Protein AF-A0A2T5J667-F1 (afdb_monomer_lite)

Radius of gyration: 15.27 Å; chains: 1; bounding box: 44×27×42 Å

Foldseek 3Di:
DWEWEDFAQDIAIAPAFWEWEDFQPDIGTFKGWPDAQDVVVVAATFMWGWWAAPPPRFTWTQDRNDIDDDAQKDWDDDRFKIFIPHPPDPHGQKIKGWDDPVCCVLHDPSSVVVCVVPVGPIYIYIAHWTGDVNWIWHGDNHFTDINNDGDQPPQDHDNHYGYTYRPPGDDDD

Secondary structure (DSSP, 8-state):
--EEEEETTEEEEESS-EEEEE-SS-EEEEEEEEE--BGGGTB--EEEEEEE-TTT--EEEEETTEEEE-SSEEEEEETTEEEEEETT-SS-SEEEEE--TTGGGGS-HHHHHHHHHH--SEEEEEEEEEEETTEEEEE-SS-EEETTBS--TT-EEETTEEEE--TT-----

Sequence (173 aa):
MKHAFIFGTNLYLTAGNTVTYADDNHKIDFLKIYSFYHPERNQELVIEAKISLPHNGGLLTIDRNKVDTTGDIRVMIAPNRIKIYHEGHTEPIFDVYQMDQHEWAGLSSHVLNEFHSQHPDVLIRVKGEFEVEGNSIISDNEKLYVNGDSRANGVSNERERVILTPDNVHVHA

pLDDT: mean 85.14, std 12.57, range [43.47, 97.62]

Structure (mmCIF, N/CA/C/O backbone):
data_AF-A0A2T5J667-F1
#
_entry.id   AF-A0A2T5J667-F1
#
loop_
_atom_site.group_PDB
_atom_site.id
_atom_site.type_symbol
_atom_site.label_atom_id
_atom_site.label_alt_id
_atom_site.label_comp_id
_atom_site.label_asym_id
_atom_site.label_entity_id
_atom_site.label_seq_id
_atom_site.pdbx_PDB_ins_code
_atom_site.Cartn_x
_atom_site.Cartn_y
_atom_site.Cartn_z
_atom_site.occupancy
_atom_site.B_iso_or_equiv
_atom_site.auth_seq_id
_atom_site.auth_comp_id
_atom_site.auth_asym_id
_atom_site.auth_atom_id
_atom_site.pdbx_PDB_model_num
ATOM 1 N N . MET A 1 1 ? -6.120 7.760 16.223 1.00 79.75 1 MET A N 1
ATOM 2 C CA . MET A 1 1 ? -6.465 6.539 15.479 1.00 79.75 1 MET A CA 1
ATOM 3 C C . MET A 1 1 ? -5.153 5.836 15.184 1.00 79.75 1 MET A C 1
ATOM 5 O O . MET A 1 1 ? -4.215 6.512 14.774 1.00 79.75 1 MET A O 1
ATOM 9 N N . LYS A 1 2 ? -5.031 4.559 15.539 1.00 86.88 2 LYS A N 1
ATOM 10 C CA . LYS A 1 2 ? -3.843 3.729 15.321 1.00 86.88 2 LYS A CA 1
ATOM 11 C C . LYS A 1 2 ? -4.078 2.923 14.048 1.00 86.88 2 LYS A C 1
ATOM 13 O O . LYS A 1 2 ? -5.007 2.121 14.002 1.00 86.88 2 LYS A O 1
ATOM 18 N N . HIS A 1 3 ? -3.244 3.124 13.039 1.00 90.12 3 HIS A N 1
ATOM 19 C CA . HIS A 1 3 ? -3.319 2.375 11.790 1.00 90.12 3 HIS A CA 1
ATOM 20 C C . HIS A 1 3 ? -2.224 1.315 11.761 1.00 90.12 3 HIS A C 1
ATOM 22 O O . HIS A 1 3 ? -1.153 1.495 12.343 1.00 90.12 3 HIS A O 1
ATOM 28 N N . ALA A 1 4 ? -2.498 0.221 11.065 1.00 91.56 4 ALA A N 1
ATOM 29 C CA . ALA A 1 4 ? -1.535 -0.823 10.782 1.00 91.56 4 ALA A CA 1
ATOM 30 C C . ALA A 1 4 ? -1.433 -1.026 9.269 1.00 91.56 4 ALA A C 1
ATOM 32 O O . ALA A 1 4 ? -2.450 -1.251 8.617 1.00 91.56 4 ALA A O 1
ATOM 33 N N . PHE A 1 5 ? -0.221 -0.973 8.722 1.00 93.56 5 PHE A N 1
ATOM 34 C CA . PHE A 1 5 ? 0.057 -1.378 7.346 1.00 93.56 5 PHE A CA 1
ATOM 35 C C . PHE A 1 5 ? 0.673 -2.774 7.330 1.00 93.56 5 PHE A C 1
ATOM 37 O O . PHE A 1 5 ? 1.575 -3.062 8.116 1.00 93.56 5 PHE A O 1
ATOM 44 N N . ILE A 1 6 ? 0.198 -3.632 6.432 1.00 92.31 6 ILE A N 1
ATOM 45 C CA . ILE A 1 6 ? 0.741 -4.966 6.197 1.00 92.31 6 ILE A CA 1
ATOM 46 C C . ILE A 1 6 ? 1.425 -5.008 4.838 1.00 92.31 6 ILE A C 1
ATOM 48 O O . ILE A 1 6 ? 0.788 -4.753 3.812 1.00 92.31 6 ILE A O 1
ATOM 52 N N . PHE A 1 7 ? 2.679 -5.453 4.864 1.00 90.88 7 PHE A N 1
ATOM 53 C CA . PHE A 1 7 ? 3.466 -5.848 3.701 1.00 90.88 7 PHE A CA 1
ATOM 54 C C . PHE A 1 7 ? 4.054 -7.238 3.967 1.00 90.88 7 PHE A C 1
ATOM 56 O O . PHE A 1 7 ? 4.722 -7.442 4.985 1.00 90.88 7 PHE A O 1
ATOM 63 N N . GLY A 1 8 ? 3.793 -8.216 3.094 1.00 87.62 8 GLY A N 1
ATOM 64 C CA . GLY A 1 8 ? 4.166 -9.610 3.362 1.00 87.62 8 GLY A CA 1
ATOM 65 C C . GLY A 1 8 ? 3.555 -10.110 4.677 1.00 87.62 8 GLY A C 1
ATOM 66 O O . GLY A 1 8 ? 2.346 -9.984 4.890 1.00 87.62 8 GLY A O 1
ATOM 67 N N . THR A 1 9 ? 4.395 -10.629 5.579 1.00 85.94 9 THR A N 1
ATOM 68 C CA . THR A 1 9 ? 4.024 -11.046 6.948 1.00 85.94 9 THR A CA 1
ATOM 69 C C . THR A 1 9 ? 4.366 -10.028 8.032 1.00 85.94 9 THR A C 1
ATOM 71 O O . THR A 1 9 ? 4.383 -10.386 9.209 1.00 85.94 9 THR A O 1
ATOM 74 N N . ASN A 1 10 ? 4.679 -8.788 7.670 1.00 84.75 10 ASN A N 1
ATOM 75 C CA . ASN A 1 10 ? 5.048 -7.766 8.640 1.00 84.75 10 ASN A CA 1
ATOM 76 C C . ASN A 1 10 ? 3.899 -6.781 8.842 1.00 84.75 10 ASN A C 1
ATOM 78 O O . ASN A 1 10 ? 3.216 -6.411 7.886 1.00 84.75 10 ASN A O 1
ATOM 82 N N . LEU A 1 11 ? 3.702 -6.358 10.092 1.00 87.25 11 LEU A N 1
ATOM 83 C CA . LEU A 1 11 ? 2.700 -5.377 10.495 1.00 87.25 11 LEU A CA 1
ATOM 84 C C . LEU A 1 11 ? 3.401 -4.140 11.058 1.00 87.25 11 LEU A C 1
ATOM 86 O O . LEU A 1 11 ? 4.225 -4.242 11.965 1.00 87.25 11 LEU A O 1
ATOM 90 N N . TYR A 1 12 ? 3.042 -2.969 10.540 1.00 88.50 12 TYR A N 1
ATOM 91 C CA . TYR A 1 12 ? 3.670 -1.696 10.878 1.00 88.50 12 TYR A CA 1
ATOM 92 C C . TYR A 1 12 ? 2.645 -0.718 11.435 1.00 88.50 12 TYR A C 1
ATOM 94 O O . TYR A 1 12 ? 1.706 -0.333 10.741 1.00 88.50 12 TYR A O 1
ATOM 102 N N . LEU A 1 13 ? 2.816 -0.332 12.699 1.00 88.06 13 LEU A N 1
ATOM 103 C CA . LEU A 1 13 ? 1.920 0.584 13.395 1.00 88.06 13 LEU A CA 1
ATOM 104 C C . LEU A 1 13 ? 2.341 2.035 13.219 1.00 88.06 13 LEU A C 1
ATOM 106 O O . LEU A 1 13 ? 3.469 2.406 13.530 1.00 88.06 13 LEU A O 1
ATOM 110 N N . THR A 1 14 ? 1.389 2.884 12.861 1.00 89.12 14 THR A N 1
ATOM 111 C CA . THR A 1 14 ? 1.622 4.322 12.742 1.00 89.12 14 THR A CA 1
ATOM 112 C C . THR A 1 14 ? 0.393 5.120 13.169 1.00 89.12 14 THR A C 1
ATOM 114 O O . THR A 1 14 ? -0.742 4.637 13.112 1.00 89.12 14 THR A O 1
ATOM 117 N N . ALA A 1 15 ? 0.613 6.351 13.637 1.00 87.38 15 ALA A N 1
ATOM 118 C CA . ALA A 1 15 ? -0.468 7.308 13.860 1.00 87.38 15 ALA A CA 1
ATOM 119 C C . ALA A 1 15 ? -0.841 8.072 12.579 1.00 87.38 15 ALA A C 1
ATOM 121 O O . ALA A 1 15 ? -1.913 8.675 12.519 1.00 87.38 15 ALA A O 1
ATOM 122 N N . GLY A 1 16 ? 0.027 8.056 11.563 1.00 91.06 16 GLY A N 1
ATOM 123 C CA . GLY A 1 16 ? -0.240 8.699 10.284 1.00 91.06 16 GLY A CA 1
ATOM 124 C C . GLY A 1 16 ? -0.763 7.734 9.230 1.00 91.06 16 GLY A C 1
ATOM 125 O O . GLY A 1 16 ? -1.130 6.595 9.510 1.00 91.06 16 GLY A O 1
ATOM 126 N N . ASN A 1 17 ? -0.866 8.233 8.009 1.00 93.88 17 ASN A N 1
ATOM 127 C CA . ASN A 1 17 ? -1.610 7.619 6.912 1.00 93.88 17 ASN A CA 1
ATOM 128 C C . ASN A 1 17 ? -0.783 7.524 5.624 1.00 93.88 17 ASN A C 1
ATOM 130 O O . ASN A 1 17 ? -1.356 7.381 4.546 1.00 93.88 17 ASN A O 1
ATOM 134 N N . THR A 1 18 ? 0.540 7.617 5.740 1.00 94.69 18 THR A N 1
ATOM 135 C CA . THR A 1 18 ? 1.462 7.674 4.607 1.00 94.69 18 THR A CA 1
ATOM 136 C C . THR A 1 18 ? 2.458 6.525 4.665 1.00 94.69 18 THR A C 1
ATOM 138 O O . THR A 1 18 ? 2.975 6.190 5.736 1.00 94.69 18 THR A O 1
ATOM 141 N N . VAL A 1 19 ? 2.740 5.957 3.495 1.00 94.69 19 VAL A N 1
ATOM 142 C CA . VAL A 1 19 ? 3.869 5.065 3.259 1.00 94.69 19 VAL A CA 1
ATOM 143 C C . VAL A 1 19 ? 4.879 5.785 2.375 1.00 94.69 19 VAL A C 1
ATOM 145 O O . VAL A 1 19 ? 4.552 6.335 1.319 1.00 94.69 19 VAL A O 1
ATOM 148 N N . THR A 1 20 ? 6.114 5.777 2.842 1.00 93.06 20 THR A N 1
ATOM 149 C CA . THR A 1 20 ? 7.258 6.449 2.248 1.00 93.06 20 THR A CA 1
ATOM 150 C C . THR A 1 20 ? 8.245 5.387 1.795 1.00 93.06 20 THR A C 1
ATOM 152 O O . THR A 1 20 ? 8.496 4.434 2.521 1.00 93.06 20 THR A O 1
ATOM 155 N N . TYR A 1 21 ? 8.828 5.540 0.617 1.00 90.69 21 TYR A N 1
ATOM 156 C CA . TYR A 1 21 ? 10.053 4.844 0.248 1.00 90.69 21 TYR A CA 1
ATOM 157 C C . TYR A 1 21 ? 11.238 5.736 0.618 1.00 90.69 21 TYR A C 1
ATOM 159 O O . TYR A 1 21 ? 11.177 6.949 0.396 1.00 90.69 21 TYR A O 1
ATOM 167 N N . ALA A 1 22 ? 12.297 5.165 1.185 1.00 88.38 22 ALA A N 1
ATOM 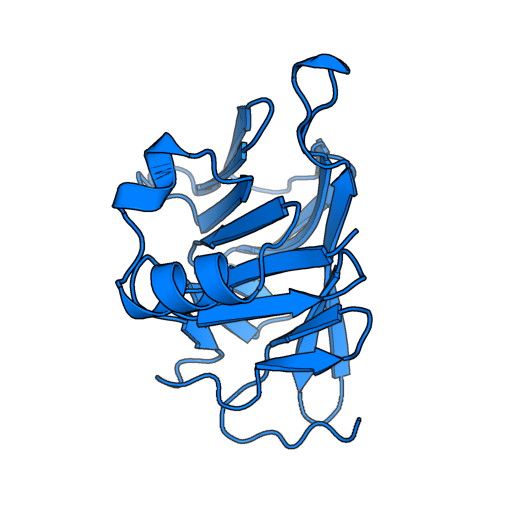168 C CA . ALA A 1 22 ? 13.513 5.905 1.483 1.00 88.38 22 ALA A CA 1
ATOM 169 C C . ALA A 1 22 ? 14.780 5.131 1.101 1.00 88.38 22 ALA A C 1
ATOM 171 O O . ALA A 1 22 ? 14.886 3.927 1.337 1.00 88.38 22 ALA A O 1
ATOM 172 N N . ASP A 1 23 ? 15.752 5.861 0.561 1.00 82.00 23 ASP A N 1
ATOM 173 C CA . ASP A 1 23 ? 17.142 5.437 0.392 1.00 82.00 23 ASP A CA 1
ATOM 174 C C . ASP A 1 23 ? 18.094 6.431 1.095 1.00 82.00 23 ASP A C 1
ATOM 176 O O . ASP A 1 23 ? 17.641 7.318 1.824 1.00 82.00 23 ASP A O 1
ATOM 180 N N . ASP A 1 24 ? 19.412 6.285 0.914 1.00 74.69 24 ASP A N 1
ATOM 181 C CA . ASP A 1 24 ? 20.414 7.131 1.585 1.00 74.69 24 ASP A CA 1
ATOM 182 C C . ASP A 1 24 ? 20.284 8.629 1.239 1.00 74.69 24 ASP A C 1
ATOM 184 O O . ASP A 1 24 ? 20.777 9.478 1.981 1.00 74.69 24 ASP A O 1
ATOM 188 N N . ASN A 1 25 ? 19.630 8.973 0.124 1.00 75.81 25 ASN A N 1
ATOM 189 C CA . ASN A 1 25 ? 19.603 10.332 -0.417 1.00 75.81 25 ASN A CA 1
ATOM 190 C C . ASN A 1 25 ? 18.188 10.892 -0.626 1.00 75.81 25 ASN A C 1
ATOM 192 O O . ASN A 1 25 ? 18.042 12.102 -0.807 1.00 75.81 25 ASN A O 1
ATOM 196 N N . HIS A 1 26 ? 17.146 10.056 -0.595 1.00 82.44 26 HIS A N 1
ATOM 197 C CA . HIS A 1 26 ? 15.782 10.460 -0.927 1.00 82.44 26 HIS A CA 1
ATOM 198 C C . HIS A 1 26 ? 14.735 9.814 -0.016 1.00 82.44 26 HIS A C 1
ATOM 200 O O . HIS A 1 26 ? 14.822 8.644 0.340 1.00 82.44 26 HIS A O 1
ATOM 206 N N . LYS A 1 27 ? 13.694 10.589 0.316 1.00 88.38 27 LYS A N 1
ATOM 207 C CA . LYS A 1 27 ? 12.446 10.114 0.933 1.00 88.38 27 LYS A CA 1
ATOM 208 C C . LYS A 1 27 ? 11.284 10.521 0.034 1.00 88.38 27 LYS A C 1
ATOM 210 O O . LYS A 1 27 ? 11.173 11.693 -0.326 1.00 88.38 27 LYS A O 1
ATOM 215 N N . ILE A 1 28 ? 10.433 9.568 -0.329 1.00 91.19 28 ILE A N 1
ATOM 216 C CA . ILE A 1 28 ? 9.358 9.766 -1.304 1.00 91.19 28 ILE A CA 1
ATOM 217 C C . ILE A 1 28 ? 8.080 9.139 -0.766 1.00 91.19 28 ILE A C 1
ATOM 219 O O . ILE A 1 28 ? 7.980 7.923 -0.616 1.00 91.19 28 ILE A O 1
ATOM 223 N N . ASP A 1 29 ? 7.096 9.980 -0.468 1.00 94.69 29 ASP A N 1
ATOM 224 C CA . ASP A 1 29 ? 5.763 9.536 -0.072 1.00 94.69 29 ASP A CA 1
ATOM 225 C C . ASP A 1 29 ? 5.053 8.999 -1.321 1.00 94.69 29 ASP A C 1
ATOM 227 O O . ASP A 1 29 ? 4.706 9.764 -2.220 1.00 94.69 29 ASP A O 1
ATOM 231 N N . PHE A 1 30 ? 4.887 7.677 -1.405 1.00 95.25 30 PHE A N 1
ATOM 232 C CA . PHE A 1 30 ? 4.339 7.021 -2.599 1.00 95.25 30 PHE A CA 1
ATOM 233 C C . PHE A 1 30 ? 2.905 6.534 -2.411 1.00 95.25 30 PHE A C 1
ATOM 235 O O . PHE A 1 30 ? 2.240 6.244 -3.400 1.00 95.25 30 PHE A O 1
ATOM 242 N N . LEU A 1 31 ? 2.425 6.420 -1.170 1.00 97.25 31 LEU A N 1
ATOM 243 C CA . LEU A 1 31 ? 1.050 6.041 -0.851 1.00 97.25 31 LEU A CA 1
ATOM 244 C C . LEU A 1 31 ? 0.550 6.864 0.331 1.00 97.25 31 LEU A C 1
ATOM 246 O O . LEU A 1 31 ? 1.193 6.922 1.376 1.00 97.25 31 LEU A O 1
ATOM 250 N N . LYS A 1 32 ? -0.641 7.439 0.197 1.00 97.25 32 LYS A N 1
ATOM 251 C CA . LYS A 1 32 ? -1.327 8.187 1.246 1.00 97.25 32 LYS A CA 1
ATOM 252 C C . LYS A 1 32 ? -2.796 7.797 1.310 1.00 97.25 32 LYS A C 1
ATOM 254 O O . LYS A 1 32 ? -3.485 7.781 0.296 1.00 97.25 32 LYS A O 1
ATOM 259 N N . ILE A 1 33 ? -3.297 7.524 2.509 1.00 97.31 33 ILE A N 1
ATOM 260 C CA . ILE A 1 33 ? -4.703 7.180 2.745 1.00 97.31 33 ILE A CA 1
ATOM 261 C C . ILE A 1 33 ? -5.470 8.433 3.174 1.00 97.31 33 ILE A C 1
ATOM 2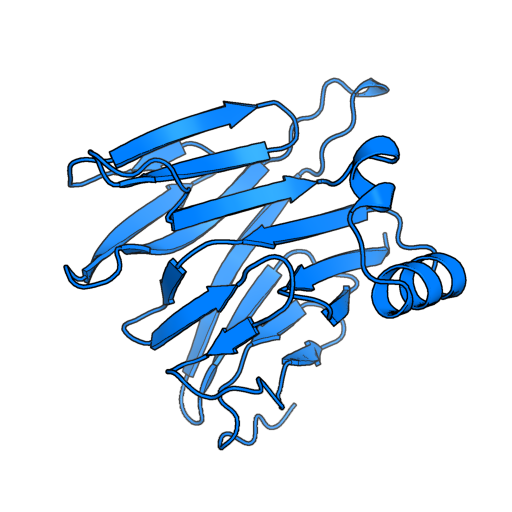63 O O . ILE A 1 33 ? -5.315 8.911 4.292 1.00 97.31 33 ILE A O 1
ATOM 267 N N . TYR A 1 34 ? -6.313 8.986 2.309 1.00 96.19 34 TYR A N 1
ATOM 268 C CA . TYR A 1 34 ? -7.136 10.162 2.620 1.00 96.19 34 TYR A CA 1
ATOM 269 C C . TYR A 1 34 ? -8.346 9.839 3.494 1.00 96.19 34 TYR A C 1
ATOM 271 O O . TYR A 1 34 ? -8.724 10.644 4.347 1.00 96.19 34 TYR A O 1
ATOM 279 N N . SER A 1 35 ? -8.955 8.677 3.286 1.00 96.19 35 SER A N 1
ATOM 280 C CA . SER A 1 35 ? -10.031 8.177 4.134 1.00 96.19 35 SER A CA 1
ATOM 281 C C . SER A 1 35 ? -9.974 6.672 4.251 1.00 96.19 35 SER A C 1
ATOM 283 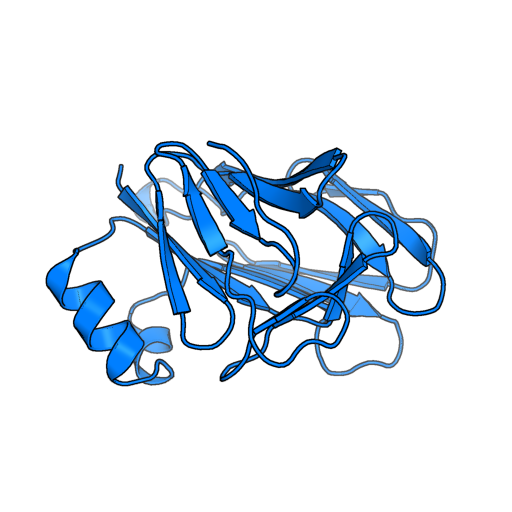O O . SER A 1 35 ? -9.588 5.984 3.314 1.00 96.19 35 SER A O 1
ATOM 285 N N . PHE A 1 36 ? -10.397 6.183 5.408 1.00 95.94 36 PHE A N 1
ATOM 286 C CA . PHE A 1 36 ? -10.562 4.767 5.686 1.00 95.94 36 PHE A CA 1
ATOM 287 C C . PHE A 1 36 ? -12.007 4.353 5.412 1.00 95.94 36 PHE A C 1
ATOM 289 O O . PHE A 1 36 ? -12.931 5.154 5.577 1.00 95.94 36 PHE A O 1
ATOM 296 N N . TYR A 1 37 ? -12.195 3.103 5.001 1.00 96.31 37 TYR A N 1
ATOM 297 C CA . TYR A 1 37 ? -13.517 2.554 4.741 1.00 96.31 37 TYR A CA 1
ATOM 298 C C . TYR A 1 37 ? -14.317 2.443 6.044 1.00 96.31 37 TYR A C 1
ATOM 300 O O . TYR A 1 37 ? -13.849 1.866 7.029 1.00 96.31 37 TYR A O 1
ATOM 308 N N . HIS A 1 38 ? -15.534 2.982 6.044 1.00 94.25 38 HIS A N 1
ATOM 309 C CA . HIS A 1 38 ? -16.464 2.913 7.165 1.00 94.25 38 HIS A CA 1
ATOM 310 C C . HIS A 1 38 ? -17.903 2.784 6.635 1.00 94.25 38 HIS A C 1
ATOM 312 O O . HIS A 1 38 ? -18.523 3.796 6.283 1.00 94.25 38 HIS A O 1
ATOM 318 N N . PRO A 1 39 ? -18.482 1.567 6.605 1.00 91.44 39 PRO A N 1
ATOM 319 C CA . PRO A 1 39 ? -19.791 1.331 5.992 1.00 91.44 39 PRO A CA 1
ATOM 320 C C . PRO A 1 39 ? -20.906 2.139 6.660 1.00 91.44 39 PRO A C 1
ATOM 322 O O . PRO A 1 39 ? -21.722 2.747 5.977 1.00 91.44 39 PRO A O 1
ATOM 325 N N . GLU A 1 40 ? -20.892 2.238 7.992 1.00 93.88 40 GLU A N 1
ATOM 326 C CA . GLU A 1 40 ? -21.917 2.977 8.749 1.00 93.88 40 GLU A CA 1
ATOM 327 C C . GLU A 1 40 ? -21.927 4.487 8.461 1.00 93.88 40 GLU A C 1
ATOM 329 O O . GLU A 1 40 ? -22.924 5.160 8.707 1.00 93.88 40 GLU A O 1
ATOM 334 N N . ARG A 1 41 ? -20.819 5.029 7.940 1.00 93.00 41 ARG A N 1
ATOM 335 C CA . ARG A 1 41 ? -20.680 6.445 7.570 1.00 93.00 41 ARG A CA 1
ATOM 336 C C . ARG A 1 41 ? -20.777 6.663 6.061 1.00 93.00 41 ARG A C 1
ATOM 338 O O . ARG A 1 41 ? -20.562 7.784 5.611 1.00 93.00 41 ARG A O 1
ATOM 345 N N . ASN A 1 42 ? -21.068 5.607 5.293 1.00 93.94 42 ASN A N 1
ATOM 346 C CA . ASN A 1 42 ? -20.995 5.598 3.833 1.00 93.94 42 ASN A CA 1
ATOM 347 C C . ASN A 1 42 ? -19.665 6.185 3.317 1.00 93.94 42 ASN A C 1
ATOM 349 O O . ASN A 1 42 ? -19.637 7.017 2.411 1.00 93.94 42 ASN A O 1
ATOM 353 N N . GLN A 1 43 ? -18.565 5.807 3.973 1.00 95.81 43 GLN A N 1
ATOM 354 C CA . GLN A 1 43 ? -17.230 6.326 3.703 1.00 95.81 43 GLN A CA 1
ATOM 355 C C . GLN A 1 43 ? -16.392 5.243 3.030 1.00 95.81 43 GLN A C 1
ATOM 357 O O . GLN A 1 43 ? -16.276 4.136 3.553 1.00 95.81 43 GLN A O 1
ATOM 362 N N . GLU A 1 44 ? -15.800 5.570 1.888 1.00 96.88 44 GLU A N 1
ATOM 363 C CA . GLU A 1 44 ? -14.934 4.669 1.127 1.00 96.88 44 GLU A CA 1
ATOM 364 C C . GLU A 1 44 ? -13.457 4.853 1.505 1.00 96.88 44 GLU A C 1
ATOM 366 O O . GLU A 1 44 ? -13.040 5.910 1.997 1.00 96.88 44 GLU A O 1
ATOM 371 N N . LEU A 1 45 ? -12.657 3.818 1.249 1.00 97.50 45 LEU A N 1
ATOM 372 C CA . LEU A 1 45 ? -11.204 3.911 1.232 1.00 97.50 45 LEU A CA 1
ATOM 373 C C . LEU A 1 45 ? -10.798 4.832 0.080 1.00 97.50 45 LEU A C 1
ATOM 375 O O . LEU A 1 45 ? -11.069 4.522 -1.078 1.00 97.50 45 LEU A O 1
ATOM 379 N N . VAL A 1 46 ? -10.142 5.948 0.389 1.00 97.56 46 VAL A N 1
ATOM 380 C CA . VAL A 1 46 ? -9.618 6.875 -0.620 1.00 97.56 46 VAL A CA 1
ATOM 381 C C . VAL A 1 46 ? -8.115 6.954 -0.478 1.00 97.56 46 VAL A C 1
ATOM 383 O O . VAL A 1 46 ? -7.614 7.264 0.604 1.00 97.56 46 VAL A O 1
ATOM 386 N N . ILE A 1 47 ? -7.408 6.708 -1.576 1.00 97.62 47 ILE A N 1
ATOM 387 C CA . ILE A 1 47 ? -5.950 6.732 -1.623 1.00 97.62 47 ILE A CA 1
ATOM 388 C C . ILE A 1 47 ? -5.441 7.736 -2.650 1.00 97.62 47 ILE A C 1
ATOM 390 O O . ILE A 1 47 ? -6.108 8.052 -3.638 1.00 97.62 47 ILE A O 1
ATOM 394 N N . GLU A 1 48 ? -4.227 8.199 -2.408 1.00 96.81 48 GLU A N 1
ATOM 395 C CA . GLU A 1 48 ? -3.340 8.772 -3.406 1.00 96.81 48 GLU A CA 1
ATOM 396 C C . GLU A 1 48 ? -2.095 7.900 -3.483 1.00 96.81 48 GLU A C 1
ATOM 398 O O . GLU A 1 48 ? -1.604 7.432 -2.452 1.00 96.81 48 GLU A O 1
ATOM 403 N N . ALA A 1 49 ? -1.611 7.649 -4.693 1.00 95.62 49 ALA A N 1
ATOM 404 C CA . ALA A 1 49 ? -0.390 6.892 -4.895 1.00 95.62 49 ALA A CA 1
ATOM 405 C C . ALA A 1 49 ? 0.385 7.393 -6.109 1.00 95.62 49 ALA A C 1
ATOM 407 O O . ALA A 1 49 ? -0.207 7.777 -7.117 1.00 95.62 49 ALA A O 1
ATOM 408 N N . LYS A 1 50 ? 1.711 7.343 -6.018 1.00 94.12 50 LYS A N 1
ATOM 409 C CA . LYS A 1 50 ? 2.623 7.638 -7.120 1.00 94.12 50 LYS A CA 1
ATOM 410 C C . LYS A 1 50 ? 3.606 6.483 -7.248 1.00 94.12 50 LYS A C 1
ATOM 412 O O . LYS A 1 50 ? 4.551 6.380 -6.471 1.00 94.12 50 LYS A O 1
ATOM 417 N N . ILE A 1 51 ? 3.353 5.616 -8.218 1.00 92.81 51 ILE A N 1
ATOM 418 C CA . ILE A 1 51 ? 4.154 4.420 -8.495 1.00 92.81 51 ILE A CA 1
ATOM 419 C C . ILE A 1 51 ? 4.438 4.340 -9.995 1.00 92.81 51 ILE A C 1
ATOM 421 O O . ILE A 1 51 ? 3.805 5.036 -10.783 1.00 92.81 51 ILE A O 1
ATOM 425 N N . SER A 1 52 ? 5.361 3.485 -10.401 1.00 90.25 52 SER A N 1
ATOM 426 C CA . SER A 1 52 ? 5.590 3.145 -11.802 1.00 90.25 52 SER A CA 1
ATOM 427 C C . SER A 1 52 ? 5.281 1.674 -12.045 1.00 90.25 52 SER A C 1
ATOM 429 O O . SER A 1 52 ? 5.429 0.828 -11.158 1.00 90.25 52 SER A O 1
ATOM 431 N N . LEU A 1 53 ? 4.825 1.377 -13.259 1.00 84.81 53 LEU A N 1
ATOM 432 C CA . LEU A 1 53 ? 4.632 0.011 -13.725 1.00 84.81 53 LEU A CA 1
ATOM 433 C C . LEU A 1 53 ? 5.984 -0.724 -13.783 1.00 84.81 53 LEU A C 1
ATOM 435 O O . LEU A 1 53 ? 6.967 -0.137 -14.249 1.00 84.81 53 LEU A O 1
ATOM 439 N N . PRO A 1 54 ? 6.036 -2.004 -13.376 1.00 78.69 54 PRO A N 1
ATOM 440 C CA . PRO A 1 54 ? 7.264 -2.780 -13.454 1.00 78.69 54 PRO A CA 1
ATOM 441 C C . PRO A 1 54 ? 7.732 -2.908 -14.912 1.00 78.69 54 PRO A C 1
ATOM 443 O O . PRO A 1 54 ? 6.928 -3.084 -15.831 1.00 78.69 54 PRO A O 1
ATOM 446 N N . HIS A 1 55 ? 9.047 -2.824 -15.126 1.00 72.88 55 HIS A N 1
ATOM 447 C CA . HIS A 1 55 ? 9.748 -3.076 -16.399 1.00 72.88 55 HIS A CA 1
ATOM 448 C C . HIS A 1 55 ? 9.570 -2.062 -17.540 1.00 72.88 55 HIS A C 1
ATOM 450 O O . HIS A 1 55 ? 10.438 -2.005 -18.412 1.00 72.88 55 HIS A O 1
ATOM 456 N N . ASN A 1 56 ? 8.489 -1.279 -17.581 1.00 73.12 56 ASN A N 1
ATOM 457 C CA . ASN A 1 56 ? 8.284 -0.264 -18.626 1.00 73.12 56 ASN A CA 1
ATOM 458 C C . ASN A 1 56 ? 8.379 1.182 -18.104 1.00 73.12 56 ASN A C 1
ATOM 460 O O . ASN A 1 56 ? 8.423 2.113 -18.909 1.00 73.12 56 ASN A O 1
ATOM 464 N N . GLY A 1 57 ? 8.430 1.371 -16.778 1.00 72.19 57 GLY A N 1
ATOM 465 C CA . GLY A 1 57 ? 8.627 2.669 -16.131 1.00 72.19 57 GLY A CA 1
ATOM 466 C C . GLY A 1 57 ? 7.467 3.656 -16.298 1.00 72.19 57 GLY A C 1
ATOM 467 O O . GLY A 1 57 ? 7.620 4.826 -15.944 1.00 72.19 57 GLY A O 1
ATOM 468 N N . GLY A 1 58 ? 6.320 3.221 -16.832 1.00 83.69 58 GLY A N 1
ATOM 469 C CA . GLY A 1 58 ? 5.142 4.064 -17.011 1.00 83.69 58 GLY A CA 1
ATOM 470 C C . GLY A 1 58 ? 4.659 4.600 -15.668 1.00 83.69 58 GLY A C 1
ATOM 471 O O . GLY A 1 58 ? 4.299 3.818 -14.787 1.00 83.69 58 GLY A O 1
ATOM 472 N N . LEU A 1 59 ? 4.672 5.926 -15.504 1.00 85.69 59 LEU A N 1
ATOM 473 C CA . LEU A 1 59 ? 4.229 6.565 -14.270 1.00 85.69 59 LEU A CA 1
ATOM 474 C C . LEU A 1 59 ? 2.717 6.396 -14.115 1.00 85.69 59 LEU A C 1
ATOM 476 O O . LEU A 1 59 ? 1.935 6.744 -15.001 1.00 85.69 59 LEU A O 1
ATOM 480 N N . LEU A 1 60 ? 2.322 5.919 -12.946 1.00 88.88 60 LEU A N 1
ATOM 481 C CA . LEU A 1 60 ? 0.951 5.704 -12.540 1.00 88.88 60 LEU A CA 1
ATOM 482 C C . LEU A 1 60 ? 0.651 6.586 -11.330 1.00 88.88 60 LEU A C 1
ATOM 484 O O . LEU A 1 60 ? 1.156 6.364 -10.226 1.00 88.88 60 LEU A O 1
ATOM 488 N N . THR A 1 61 ? -0.196 7.590 -11.551 1.00 91.38 61 THR A N 1
ATOM 489 C CA . THR A 1 61 ? -0.659 8.476 -10.483 1.00 91.38 61 THR A CA 1
ATOM 490 C C . THR A 1 61 ? -2.110 8.160 -10.155 1.00 91.38 61 THR A C 1
ATOM 492 O O . THR A 1 61 ? -2.977 8.143 -11.028 1.00 91.38 61 THR A O 1
ATOM 495 N N . ILE A 1 62 ? -2.377 7.921 -8.877 1.00 92.88 62 ILE A N 1
ATOM 496 C CA . ILE A 1 62 ? -3.718 7.845 -8.315 1.00 92.88 62 ILE A CA 1
ATOM 497 C C . ILE A 1 62 ? -3.917 9.111 -7.484 1.00 92.88 62 ILE A C 1
ATOM 499 O O . ILE A 1 62 ? -3.215 9.295 -6.497 1.00 92.88 62 ILE A O 1
ATOM 503 N N . ASP A 1 63 ? -4.883 9.951 -7.842 1.00 94.94 63 ASP A N 1
ATOM 504 C CA . ASP A 1 63 ? -5.347 11.081 -7.031 1.00 94.94 63 ASP A CA 1
ATOM 505 C C . ASP A 1 63 ? -6.778 10.806 -6.568 1.00 94.94 63 ASP A C 1
ATOM 507 O O . ASP A 1 63 ? -7.724 10.801 -7.358 1.00 94.94 63 ASP A O 1
ATOM 511 N N . ARG A 1 64 ? -6.952 10.547 -5.269 1.00 94.75 64 ARG A N 1
ATOM 512 C CA . ARG A 1 64 ? -8.259 10.275 -4.645 1.00 94.75 64 ARG A CA 1
ATOM 513 C C . ARG A 1 64 ? -9.060 9.204 -5.393 1.00 94.75 64 ARG A C 1
ATOM 515 O O . ARG A 1 64 ? -10.201 9.434 -5.794 1.00 94.75 64 ARG A O 1
ATOM 522 N N . ASN A 1 65 ? -8.445 8.039 -5.587 1.00 93.81 65 ASN A N 1
ATOM 523 C CA . ASN A 1 65 ? -8.954 6.907 -6.378 1.00 93.81 65 ASN A CA 1
ATOM 524 C C . ASN A 1 65 ? -9.176 7.186 -7.876 1.00 93.81 65 ASN A C 1
ATOM 526 O O . ASN A 1 65 ? -9.577 6.277 -8.603 1.00 93.81 65 ASN A O 1
ATOM 530 N N . LYS A 1 66 ? -8.923 8.402 -8.372 1.00 91.88 66 LYS A N 1
ATOM 531 C CA . LYS A 1 66 ? -8.903 8.677 -9.809 1.00 91.88 66 LYS A CA 1
ATOM 532 C C . LYS A 1 66 ? -7.526 8.346 -10.326 1.00 91.88 66 LYS A C 1
ATOM 534 O O . LYS A 1 66 ? -6.533 8.865 -9.830 1.00 91.88 66 LYS A O 1
ATOM 539 N N . VAL A 1 67 ? -7.476 7.472 -11.312 1.00 86.62 67 VAL A N 1
ATOM 540 C CA . VAL A 1 67 ? -6.212 7.058 -11.896 1.00 86.62 67 VAL A CA 1
ATOM 541 C C . VAL A 1 67 ? -5.985 7.896 -13.145 1.00 86.62 67 VAL A C 1
ATOM 543 O O . VAL A 1 67 ? -6.806 7.863 -14.060 1.00 86.62 67 VAL A O 1
ATOM 546 N N . ASP A 1 68 ? -4.911 8.679 -13.143 1.00 79.50 68 ASP A N 1
ATOM 547 C CA . ASP A 1 68 ? -4.440 9.398 -14.321 1.00 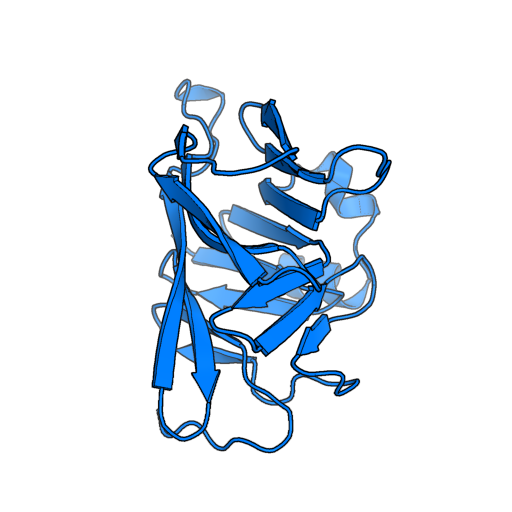79.50 68 ASP A CA 1
ATOM 548 C C . ASP A 1 68 ? -3.431 8.495 -15.030 1.00 79.50 68 ASP A C 1
ATOM 550 O O . ASP A 1 68 ? -2.374 8.163 -14.484 1.00 79.50 68 ASP A O 1
ATOM 554 N N . THR A 1 69 ? -3.815 7.985 -16.196 1.00 65.75 69 THR A N 1
ATOM 555 C CA . THR A 1 69 ? -3.101 6.889 -16.854 1.00 65.75 69 THR A CA 1
ATOM 556 C C . THR A 1 69 ? -2.592 7.289 -18.221 1.00 65.75 69 THR A C 1
ATOM 558 O O . THR A 1 69 ? -3.356 7.750 -19.069 1.00 65.75 69 THR A O 1
ATOM 561 N N . THR A 1 70 ? -1.334 6.945 -18.477 1.00 60.88 70 THR A N 1
ATOM 562 C CA . THR A 1 70 ? -0.818 6.708 -19.826 1.00 60.88 70 THR A CA 1
ATOM 563 C C . THR A 1 70 ? -0.453 5.220 -19.917 1.00 60.88 70 THR A C 1
ATOM 565 O O . THR A 1 70 ? 0.496 4.788 -19.275 1.00 60.88 70 THR A O 1
ATOM 568 N N . GLY A 1 71 ? -1.244 4.403 -20.627 1.00 68.62 71 GLY A N 1
ATOM 569 C CA . GLY A 1 71 ? -0.937 2.979 -20.863 1.00 68.62 71 GLY A CA 1
ATOM 570 C C . GLY A 1 71 ? -2.096 1.990 -20.673 1.00 68.62 71 GLY A C 1
ATOM 571 O O . GLY A 1 71 ? -3.200 2.363 -20.277 1.00 68.62 71 GLY A O 1
ATOM 572 N N . ASP A 1 72 ? -1.807 0.716 -20.952 1.00 81.69 72 ASP A N 1
ATOM 573 C CA . ASP A 1 72 ? -2.762 -0.397 -20.971 1.00 81.69 72 ASP A CA 1
ATOM 574 C C . ASP A 1 72 ? -2.960 -1.001 -19.572 1.00 81.69 72 ASP A C 1
ATOM 576 O O . ASP A 1 72 ? -2.402 -2.045 -19.215 1.00 81.69 72 ASP A O 1
ATOM 580 N N . ILE A 1 73 ? -3.747 -0.317 -18.738 1.00 87.75 73 ILE A N 1
ATOM 581 C CA . ILE A 1 73 ? -4.056 -0.777 -17.381 1.00 87.75 73 ILE A CA 1
ATOM 582 C C . ILE A 1 73 ? -5.556 -0.901 -17.134 1.00 87.75 73 ILE A C 1
ATOM 584 O O . ILE A 1 73 ? -6.376 -0.151 -17.663 1.00 87.75 73 ILE A O 1
ATOM 588 N N . ARG A 1 74 ? -5.919 -1.828 -16.248 1.00 89.94 74 ARG A N 1
ATOM 589 C CA . ARG A 1 74 ? -7.284 -1.990 -15.747 1.00 89.94 74 ARG A CA 1
ATOM 590 C C . ARG A 1 74 ? -7.324 -1.680 -14.261 1.00 89.94 74 ARG A C 1
ATOM 592 O O . ARG A 1 74 ? -6.625 -2.308 -13.470 1.00 89.94 74 ARG A O 1
ATOM 599 N N . VAL A 1 75 ? -8.214 -0.775 -13.877 1.00 90.88 75 VAL A N 1
ATOM 600 C CA . VAL A 1 75 ? -8.437 -0.389 -12.482 1.00 90.88 75 VAL A CA 1
ATOM 601 C C . VAL A 1 75 ? -9.761 -0.977 -12.002 1.00 90.88 75 VAL A C 1
ATOM 603 O O . VAL A 1 75 ? -10.776 -0.882 -12.689 1.00 90.88 75 VAL A O 1
ATOM 606 N N . MET A 1 76 ? -9.761 -1.587 -10.819 1.00 93.75 76 MET A N 1
ATOM 607 C CA . MET A 1 76 ? -10.968 -2.027 -10.123 1.00 93.75 76 MET A CA 1
ATOM 608 C C . MET A 1 76 ? -11.042 -1.337 -8.767 1.00 93.75 76 MET A C 1
ATOM 610 O O . MET A 1 76 ? -10.140 -1.480 -7.944 1.00 93.75 76 MET A O 1
ATOM 614 N N . ILE A 1 77 ? -12.132 -0.612 -8.534 1.00 94.25 77 ILE A N 1
ATOM 615 C CA . ILE A 1 77 ? -12.366 0.131 -7.296 1.00 94.25 77 ILE A CA 1
ATOM 616 C C . ILE A 1 77 ? -13.590 -0.473 -6.614 1.00 94.25 77 ILE A C 1
ATOM 618 O O . ILE A 1 77 ? -14.661 -0.572 -7.211 1.00 94.25 77 ILE A O 1
ATOM 622 N N . ALA A 1 78 ? -13.409 -0.888 -5.367 1.00 95.81 78 ALA A N 1
ATOM 623 C CA . ALA A 1 78 ? -14.452 -1.299 -4.443 1.00 95.81 78 ALA A CA 1
ATOM 624 C C . ALA A 1 78 ? -14.367 -0.427 -3.175 1.00 95.81 78 ALA A C 1
ATOM 626 O O . ALA A 1 78 ? -13.306 0.143 -2.907 1.00 95.81 78 ALA A O 1
ATOM 627 N N . PRO A 1 79 ? -15.431 -0.346 -2.354 1.00 96.31 79 PRO A N 1
ATOM 628 C CA . PRO A 1 79 ? -15.485 0.581 -1.220 1.00 96.31 79 PRO A CA 1
ATOM 629 C C . PRO A 1 79 ? -14.311 0.482 -0.236 1.00 96.31 79 PRO A C 1
ATOM 631 O O . PRO A 1 79 ? -13.954 1.474 0.392 1.00 96.31 79 PRO A O 1
ATOM 634 N N . ASN A 1 80 ? -13.701 -0.697 -0.098 1.00 96.88 80 ASN A N 1
ATOM 635 C CA . ASN A 1 80 ? -12.571 -0.955 0.792 1.00 96.88 80 ASN A CA 1
ATOM 636 C C . ASN A 1 80 ? -11.277 -1.353 0.065 1.00 96.88 80 ASN A C 1
ATOM 638 O O . ASN A 1 80 ? -10.333 -1.764 0.736 1.00 96.88 80 ASN A O 1
ATOM 642 N N . ARG A 1 81 ? -11.226 -1.310 -1.275 1.00 97.12 81 ARG A N 1
ATOM 643 C CA . ARG A 1 81 ? -10.137 -1.927 -2.048 1.00 97.12 81 ARG A CA 1
ATOM 644 C C . ARG A 1 81 ? -9.940 -1.279 -3.408 1.00 97.12 81 ARG A C 1
ATOM 646 O O . ARG A 1 81 ? -10.880 -1.154 -4.185 1.00 97.12 81 ARG A O 1
ATOM 653 N N . ILE A 1 82 ? -8.697 -0.952 -3.724 1.00 96.75 82 ILE A N 1
ATOM 654 C CA . ILE A 1 82 ? -8.271 -0.457 -5.027 1.00 96.75 82 ILE A CA 1
ATOM 655 C C . ILE A 1 82 ? -7.296 -1.481 -5.599 1.00 96.75 82 ILE A C 1
ATOM 657 O O . ILE A 1 82 ? -6.282 -1.778 -4.974 1.00 96.75 82 ILE A O 1
ATOM 661 N N . LYS A 1 83 ? -7.598 -2.008 -6.787 1.00 96.00 83 LYS A N 1
ATOM 662 C CA . LYS A 1 83 ? -6.710 -2.898 -7.541 1.00 96.00 83 LYS A CA 1
ATOM 663 C C . LYS A 1 83 ? -6.357 -2.299 -8.883 1.00 96.00 83 LYS A C 1
ATOM 665 O O . LYS A 1 83 ? -7.230 -1.796 -9.591 1.00 96.00 83 LYS A O 1
ATOM 670 N N . ILE A 1 84 ? -5.105 -2.459 -9.272 1.00 93.06 84 ILE A N 1
ATOM 671 C CA . ILE A 1 84 ? -4.597 -2.079 -10.580 1.00 93.06 84 ILE A CA 1
ATOM 672 C C . ILE A 1 84 ? -3.924 -3.290 -11.196 1.00 93.06 84 ILE A C 1
ATOM 674 O O . ILE A 1 84 ? -3.130 -3.975 -10.556 1.00 93.06 84 ILE A O 1
ATOM 678 N N . TYR A 1 85 ? -4.279 -3.550 -12.444 1.00 92.31 85 TYR A N 1
ATOM 679 C CA . TYR A 1 85 ? -3.776 -4.643 -13.254 1.00 92.31 85 TYR A CA 1
ATOM 680 C C . TYR A 1 85 ? -3.093 -4.070 -14.484 1.00 92.31 85 TYR A C 1
ATOM 682 O O . TYR A 1 85 ? -3.620 -3.147 -15.107 1.00 92.31 85 TYR A O 1
ATOM 690 N N . HIS A 1 86 ? -1.980 -4.676 -14.872 1.00 87.75 86 HIS A N 1
ATOM 691 C CA . HIS A 1 86 ? -1.488 -4.546 -16.235 1.00 87.75 86 HIS A CA 1
ATOM 692 C C . HIS A 1 86 ? -2.407 -5.329 -17.188 1.00 87.75 86 HIS A C 1
ATOM 694 O O . HIS A 1 86 ? -2.966 -6.363 -16.798 1.00 87.75 86 HIS A O 1
ATOM 700 N N . GLU A 1 87 ? -2.588 -4.869 -18.427 1.00 83.06 87 GLU A N 1
ATOM 701 C CA . GLU A 1 87 ? -3.351 -5.628 -19.420 1.00 83.06 87 GLU A CA 1
ATOM 702 C C . GLU A 1 87 ? -2.754 -7.035 -19.613 1.00 83.06 87 GLU A C 1
ATOM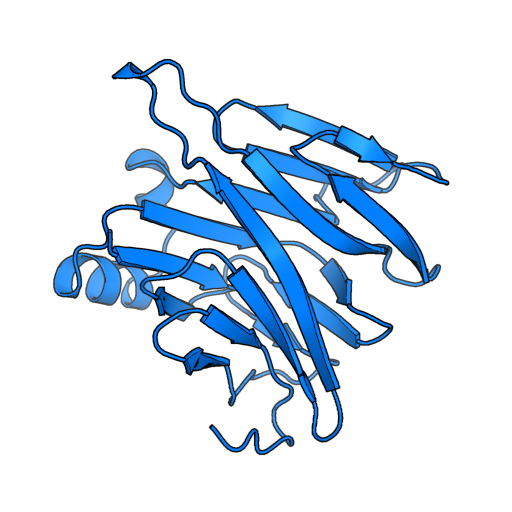 704 O O . GLU A 1 87 ? -1.537 -7.229 -19.614 1.00 83.06 87 GLU A O 1
ATOM 709 N N . GLY A 1 88 ? -3.628 -8.042 -19.701 1.00 81.44 88 GLY A N 1
ATOM 710 C CA . GLY A 1 88 ? -3.245 -9.451 -19.829 1.00 81.44 88 GLY A CA 1
ATOM 711 C C . GLY A 1 88 ? -2.849 -10.154 -18.523 1.00 81.44 88 GLY A C 1
ATOM 712 O O . GLY A 1 88 ? -2.764 -11.380 -18.516 1.00 81.44 88 GLY A O 1
ATOM 713 N N . HIS A 1 89 ? -2.665 -9.432 -17.411 1.00 83.69 89 HIS A N 1
ATOM 714 C CA . HIS A 1 89 ? -2.307 -10.029 -16.119 1.00 83.69 89 HIS A CA 1
ATOM 715 C C . HIS A 1 89 ? -3.542 -10.375 -15.274 1.00 83.69 89 HIS A C 1
ATOM 717 O O . HIS A 1 89 ? -4.524 -9.629 -15.209 1.00 83.69 89 HIS A O 1
ATOM 723 N N . THR A 1 90 ? -3.487 -11.520 -14.588 1.00 87.75 90 THR A N 1
ATOM 724 C CA . THR A 1 90 ? -4.541 -11.970 -13.661 1.00 87.75 90 THR A CA 1
ATOM 725 C C . THR A 1 90 ? -4.337 -11.465 -12.239 1.00 87.75 90 THR A C 1
ATOM 727 O O . THR A 1 90 ? -5.317 -11.295 -11.516 1.00 87.75 90 THR A O 1
ATOM 730 N N . GLU A 1 91 ? -3.088 -11.208 -11.853 1.00 91.00 91 GLU A N 1
ATOM 731 C CA . GLU A 1 91 ? -2.721 -10.667 -10.546 1.00 91.00 91 GLU A CA 1
ATOM 732 C C . GLU A 1 91 ? -2.561 -9.143 -10.613 1.00 91.00 91 GLU A C 1
ATOM 734 O O . GLU A 1 91 ? -2.097 -8.616 -11.631 1.00 91.00 91 GLU A O 1
ATOM 739 N N . PRO A 1 92 ? -2.973 -8.412 -9.563 1.00 93.50 92 PRO A N 1
ATOM 740 C CA . PRO A 1 92 ? -2.806 -6.972 -9.520 1.00 93.50 92 PRO A CA 1
ATOM 741 C C . PRO A 1 92 ? -1.335 -6.607 -9.294 1.00 93.50 92 PRO A C 1
ATOM 743 O O . PRO A 1 92 ? -0.669 -7.150 -8.416 1.00 93.50 92 PRO A O 1
ATOM 746 N N . ILE A 1 93 ? -0.859 -5.622 -10.048 1.00 92.75 93 ILE A N 1
ATOM 747 C CA . ILE A 1 93 ? 0.453 -4.995 -9.838 1.00 92.75 93 ILE A CA 1
ATOM 748 C C . ILE A 1 93 ? 0.434 -4.047 -8.634 1.00 92.75 93 ILE A C 1
ATOM 750 O O . ILE A 1 93 ? 1.465 -3.781 -8.031 1.00 92.75 93 ILE A O 1
ATOM 754 N N . PHE A 1 94 ? -0.749 -3.562 -8.253 1.00 95.12 94 PHE A N 1
ATOM 755 C CA . PHE A 1 94 ? -0.948 -2.753 -7.059 1.00 95.12 94 PHE A CA 1
ATOM 756 C C . PHE A 1 94 ? -2.333 -3.021 -6.479 1.00 95.12 94 PHE A C 1
ATOM 758 O O . PHE A 1 94 ? -3.345 -2.869 -7.164 1.00 95.12 94 PHE A O 1
ATOM 765 N N . ASP A 1 95 ? -2.388 -3.449 -5.226 1.00 96.50 95 ASP A N 1
ATOM 766 C CA . ASP A 1 95 ? -3.611 -3.818 -4.522 1.00 96.50 95 ASP A CA 1
ATOM 767 C C . ASP A 1 95 ? -3.558 -3.281 -3.097 1.00 96.50 95 ASP A C 1
ATOM 769 O O . ASP A 1 95 ? -2.808 -3.779 -2.255 1.00 96.50 95 ASP A O 1
ATOM 773 N N . VAL A 1 96 ? -4.351 -2.244 -2.843 1.00 97.44 96 VAL A N 1
ATOM 774 C CA . VAL A 1 96 ? -4.451 -1.581 -1.544 1.00 97.44 96 VAL A CA 1
ATOM 775 C C . VAL A 1 96 ? -5.849 -1.784 -1.012 1.00 97.44 96 VAL A C 1
ATOM 777 O O . VAL A 1 96 ? -6.826 -1.391 -1.652 1.00 97.44 96 VAL A O 1
ATOM 780 N N . TYR A 1 97 ? -5.959 -2.373 0.172 1.00 96.50 97 TYR A N 1
ATOM 781 C CA . TYR A 1 97 ? -7.258 -2.632 0.767 1.00 96.50 97 TYR A CA 1
ATOM 782 C C . TYR A 1 97 ? -7.257 -2.567 2.280 1.00 96.50 97 TYR A C 1
ATOM 784 O O . TYR A 1 97 ? -6.281 -2.909 2.944 1.00 96.50 97 TYR A O 1
ATOM 792 N N . GLN A 1 98 ? -8.392 -2.135 2.817 1.00 96.44 98 GLN A N 1
ATOM 793 C CA . GLN A 1 98 ? -8.682 -2.225 4.233 1.00 96.44 98 GLN A CA 1
ATOM 794 C C . GLN A 1 98 ? -9.265 -3.604 4.521 1.00 96.44 98 GLN A C 1
ATOM 796 O O . GLN A 1 98 ? -10.349 -3.932 4.032 1.00 96.44 98 GLN A O 1
ATOM 801 N N . MET A 1 99 ? -8.530 -4.386 5.310 1.00 93.38 99 MET A N 1
ATOM 802 C CA . MET A 1 99 ? -8.914 -5.749 5.646 1.00 93.38 99 MET A CA 1
ATOM 803 C C . MET A 1 99 ? -10.162 -5.765 6.520 1.00 93.38 99 MET A C 1
ATOM 805 O O . MET A 1 99 ? -10.243 -5.039 7.515 1.00 93.38 99 MET A O 1
ATOM 809 N N . ASP A 1 100 ? -11.097 -6.646 6.185 1.00 87.19 100 ASP A N 1
ATOM 810 C CA . ASP A 1 100 ? -12.193 -7.000 7.080 1.00 87.19 100 ASP A CA 1
ATOM 811 C C . ASP A 1 100 ? -11.835 -8.203 7.974 1.00 87.19 100 ASP A C 1
ATOM 813 O O . ASP A 1 100 ? -10.807 -8.862 7.803 1.00 87.19 100 ASP A O 1
ATOM 817 N N . GLN A 1 101 ? -12.699 -8.496 8.950 1.00 81.44 101 GLN A N 1
ATOM 818 C CA . GLN A 1 101 ? -12.500 -9.607 9.886 1.00 81.44 101 GLN A CA 1
ATOM 819 C C . GLN A 1 101 ? -12.436 -10.986 9.213 1.00 81.44 101 GLN A C 1
ATOM 821 O O . GLN A 1 101 ? -11.803 -11.896 9.744 1.00 81.44 101 GLN A O 1
ATOM 826 N N . HIS A 1 102 ? -13.085 -11.160 8.062 1.00 82.75 102 HIS A N 1
ATOM 827 C CA . HIS A 1 102 ? -13.117 -12.434 7.345 1.00 82.75 102 HIS A CA 1
ATOM 828 C C . HIS A 1 102 ? -11.778 -12.673 6.638 1.00 82.75 102 HIS A C 1
ATOM 830 O O . HIS A 1 102 ? -11.307 -13.807 6.555 1.00 82.75 102 HIS A O 1
ATOM 836 N N . GLU A 1 103 ? -11.118 -11.603 6.195 1.00 82.62 103 GLU A N 1
ATOM 837 C CA . GLU A 1 103 ? -9.798 -11.657 5.569 1.00 82.62 103 GLU A CA 1
ATOM 838 C C . GLU A 1 103 ? -8.656 -11.924 6.567 1.00 82.62 103 GLU A C 1
ATOM 840 O O . GLU A 1 103 ? -7.565 -12.331 6.156 1.00 82.62 103 GLU A O 1
ATOM 845 N N . TRP A 1 104 ? -8.883 -11.761 7.878 1.00 82.19 104 TRP A N 1
ATOM 846 C CA . TRP A 1 104 ? -7.869 -12.041 8.907 1.00 82.19 104 TRP A CA 1
ATOM 847 C C . TRP A 1 104 ? -7.453 -13.512 8.952 1.00 82.19 104 TRP A C 1
ATOM 849 O O . TRP A 1 104 ? -6.311 -13.812 9.292 1.00 82.19 104 TRP A O 1
ATOM 859 N N . ALA A 1 105 ? -8.333 -14.433 8.553 1.00 76.19 105 ALA A N 1
ATOM 860 C CA . ALA A 1 105 ? -8.023 -15.862 8.510 1.00 76.19 105 ALA A CA 1
ATOM 861 C C . ALA A 1 105 ? -6.847 -16.202 7.570 1.00 76.19 105 ALA A C 1
ATOM 863 O O . ALA A 1 105 ? -6.212 -17.240 7.736 1.00 76.19 105 ALA A O 1
ATOM 864 N N . GLY A 1 106 ? -6.544 -15.332 6.599 1.00 78.69 106 GLY A N 1
ATOM 865 C CA . GLY A 1 106 ? -5.406 -15.482 5.688 1.00 78.69 106 GLY A CA 1
ATOM 866 C C . GLY A 1 106 ? -4.093 -14.873 6.195 1.00 78.69 106 GLY A C 1
ATOM 867 O O . GLY A 1 106 ? -3.120 -14.828 5.443 1.00 78.69 106 GLY A O 1
ATOM 868 N N . LEU A 1 107 ? -4.055 -14.344 7.421 1.00 82.88 107 LEU A N 1
ATOM 869 C CA . LEU A 1 107 ? -2.852 -13.761 8.015 1.00 82.88 107 LEU A CA 1
ATOM 870 C C . LEU A 1 107 ? -1.998 -14.828 8.702 1.00 82.88 107 LEU A C 1
ATOM 872 O O . LEU A 1 107 ? -2.506 -15.801 9.258 1.00 82.88 107 LEU A O 1
ATOM 876 N N . SER A 1 108 ? -0.678 -14.627 8.697 1.00 83.62 108 SER A N 1
ATOM 877 C CA . SER A 1 108 ? 0.219 -15.493 9.458 1.00 83.62 108 SER A CA 1
ATOM 878 C C . SER A 1 108 ? -0.046 -15.345 10.959 1.00 83.62 108 SER A C 1
ATOM 880 O O . SER A 1 108 ? -0.469 -14.288 11.437 1.00 83.62 108 SER A O 1
ATOM 882 N N . SER A 1 109 ? 0.250 -16.395 11.727 1.00 84.38 109 SER A N 1
ATOM 883 C CA . SER A 1 109 ? 0.110 -16.368 13.188 1.00 84.38 109 SER A CA 1
ATOM 884 C C . SER A 1 109 ? 0.905 -15.227 13.828 1.00 84.38 109 SER A C 1
ATOM 886 O O . SER A 1 109 ? 0.462 -14.653 14.818 1.00 84.38 109 SER A O 1
ATOM 888 N N . HIS A 1 110 ? 2.044 -14.853 13.239 1.00 81.81 110 HIS A N 1
ATOM 889 C CA . HIS A 1 110 ? 2.839 -13.715 13.684 1.00 81.81 110 HIS A CA 1
ATOM 890 C C . HIS A 1 110 ? 2.075 -12.389 13.552 1.00 81.81 110 HIS A C 1
ATOM 892 O O . HIS A 1 110 ? 1.957 -11.660 14.535 1.00 81.81 110 HIS A O 1
ATOM 898 N N . VAL A 1 111 ? 1.484 -12.117 12.381 1.00 83.38 111 VAL A N 1
ATOM 899 C CA . VAL A 1 111 ? 0.684 -10.902 12.150 1.00 83.38 111 VAL A CA 1
ATOM 900 C C . VAL A 1 111 ? -0.548 -10.877 13.050 1.00 83.38 111 VAL A C 1
ATOM 902 O O . VAL A 1 111 ? -0.859 -9.838 13.625 1.00 83.38 111 VAL A O 1
ATOM 905 N N . LEU A 1 112 ? -1.238 -12.012 13.201 1.00 85.81 112 LEU A N 1
ATOM 906 C CA . LEU A 1 112 ? -2.422 -12.110 14.060 1.00 85.81 112 LEU A CA 1
ATOM 907 C C . LEU A 1 112 ? -2.096 -11.833 15.528 1.00 85.81 112 LEU A C 1
ATOM 909 O O . LEU A 1 112 ? -2.834 -11.110 16.192 1.00 85.81 112 LEU A O 1
ATOM 913 N N . ASN A 1 113 ? -0.985 -12.372 16.030 1.00 84.75 113 ASN A N 1
ATOM 914 C CA . ASN A 1 113 ? -0.548 -12.123 17.400 1.00 84.75 113 ASN A CA 1
ATOM 915 C C . ASN A 1 113 ? -0.224 -10.640 17.625 1.00 84.75 113 ASN A C 1
ATOM 917 O O . ASN A 1 113 ? -0.647 -10.076 18.634 1.00 84.75 113 ASN A O 1
ATOM 921 N N . GLU A 1 114 ? 0.469 -9.998 16.680 1.00 83.38 114 GLU A N 1
ATOM 922 C CA . GLU A 1 114 ? 0.774 -8.567 16.772 1.00 83.38 114 GLU A CA 1
ATOM 923 C C . GLU A 1 114 ? -0.506 -7.722 16.695 1.00 83.38 114 GLU A C 1
ATOM 925 O O . GLU A 1 114 ? -0.723 -6.837 17.520 1.00 83.38 114 GLU A O 1
ATOM 930 N N . PHE A 1 115 ? -1.411 -8.041 15.768 1.00 84.81 115 PHE A N 1
ATOM 931 C CA . PHE A 1 115 ? -2.709 -7.380 15.642 1.00 84.81 115 PHE A CA 1
ATOM 932 C C . PHE A 1 115 ? -3.526 -7.466 16.943 1.00 84.81 115 PHE A C 1
ATOM 934 O O . PHE A 1 115 ? -4.013 -6.444 17.432 1.00 84.81 115 PHE A O 1
ATOM 941 N N . HIS A 1 116 ? -3.624 -8.657 17.543 1.00 85.44 116 HIS A N 1
ATOM 942 C CA . HIS A 1 116 ? -4.326 -8.859 18.812 1.00 85.44 116 HIS A CA 1
ATOM 943 C C . HIS A 1 116 ? -3.651 -8.165 19.996 1.00 85.44 116 HIS A C 1
ATOM 945 O O . HIS A 1 116 ? -4.345 -7.751 20.913 1.00 85.44 116 HIS A O 1
ATOM 951 N N . SER A 1 117 ? -2.325 -8.034 19.996 1.00 86.12 117 SER A N 1
ATOM 952 C CA . SER A 1 117 ? -1.595 -7.321 21.051 1.00 86.12 117 SER A CA 1
ATOM 953 C C . SER A 1 117 ? -1.807 -5.805 20.962 1.00 86.12 117 SER A C 1
ATOM 955 O O . SER A 1 117 ? -1.942 -5.107 21.966 1.00 86.12 117 SER A O 1
ATOM 957 N N . GLN A 1 118 ? -1.846 -5.282 19.737 1.00 86.81 118 GLN A N 1
ATOM 958 C CA . GLN A 1 118 ? -1.740 -3.847 19.485 1.00 86.81 118 GLN A CA 1
ATOM 959 C C . GLN A 1 118 ? -3.083 -3.156 19.282 1.00 86.81 118 GLN A C 1
ATOM 961 O O . GLN A 1 118 ? -3.150 -1.932 19.452 1.00 86.81 118 GLN A O 1
ATOM 966 N N . HIS A 1 119 ? -4.114 -3.921 18.912 1.00 87.56 119 HIS A N 1
ATOM 967 C CA . HIS A 1 119 ? -5.472 -3.460 18.632 1.00 87.56 119 HIS A CA 1
ATOM 968 C C . HIS A 1 119 ? -5.508 -2.201 17.740 1.00 87.56 119 HIS A C 1
ATOM 970 O O . HIS A 1 119 ? -5.964 -1.147 18.192 1.00 87.56 119 HIS A O 1
ATOM 976 N N . PRO A 1 120 ? -4.976 -2.246 16.502 1.00 89.06 120 PRO A N 1
ATOM 977 C CA . PRO A 1 120 ? -5.111 -1.117 15.588 1.00 89.06 120 PRO A CA 1
ATOM 978 C C . PRO A 1 120 ? -6.582 -0.924 15.188 1.00 89.06 120 PRO A C 1
ATOM 980 O O . PRO A 1 120 ? -7.326 -1.891 15.036 1.00 89.06 120 PRO A O 1
ATOM 983 N N . ASP A 1 121 ? -6.982 0.333 14.986 1.00 90.31 121 ASP A N 1
ATOM 984 C CA . ASP A 1 121 ? -8.340 0.700 14.564 1.00 90.31 121 ASP A CA 1
ATOM 985 C C . ASP A 1 121 ? -8.603 0.280 13.109 1.00 90.31 121 ASP A C 1
ATOM 987 O O . ASP A 1 121 ? -9.734 -0.020 12.728 1.00 90.31 121 ASP A O 1
ATOM 991 N N . VAL A 1 122 ? -7.549 0.288 12.284 1.00 92.06 122 VAL A N 1
ATOM 992 C CA . VAL A 1 122 ? -7.609 -0.010 10.852 1.00 92.06 122 VAL A CA 1
ATOM 993 C C . VAL A 1 122 ? -6.401 -0.836 10.427 1.00 92.06 122 VAL A C 1
ATOM 995 O O . VAL A 1 122 ? -5.272 -0.545 10.829 1.00 92.06 122 VAL A O 1
ATOM 998 N N . LEU A 1 123 ? -6.640 -1.828 9.568 1.00 93.56 123 LEU A N 1
ATOM 999 C CA . LEU A 1 123 ? -5.617 -2.680 8.973 1.00 93.56 123 LEU A CA 1
ATOM 1000 C C . LEU A 1 123 ? -5.616 -2.506 7.451 1.00 93.56 123 LEU A C 1
ATOM 1002 O O . LEU A 1 123 ? -6.551 -2.933 6.776 1.00 93.56 123 LEU A O 1
ATOM 1006 N N . ILE A 1 124 ? -4.580 -1.867 6.916 1.00 95.94 124 ILE A N 1
ATOM 1007 C CA . ILE A 1 124 ? -4.374 -1.674 5.481 1.00 95.94 124 ILE A CA 1
ATOM 1008 C C . ILE A 1 124 ? -3.365 -2.696 4.993 1.00 95.94 124 ILE A C 1
ATOM 1010 O O . ILE A 1 124 ? -2.260 -2.783 5.517 1.00 95.94 124 ILE A O 1
ATOM 1014 N N . ARG A 1 125 ? -3.716 -3.449 3.960 1.00 95.06 125 ARG A N 1
ATOM 1015 C CA . ARG A 1 125 ? -2.791 -4.339 3.274 1.00 95.06 125 ARG A CA 1
ATOM 1016 C C . ARG A 1 125 ? -2.444 -3.767 1.912 1.00 95.06 125 ARG A C 1
ATOM 1018 O O . ARG A 1 125 ? -3.329 -3.315 1.188 1.00 95.06 125 ARG A O 1
ATOM 1025 N N . VAL A 1 126 ? -1.157 -3.801 1.590 1.00 95.69 126 VAL A N 1
ATOM 1026 C CA . VAL A 1 126 ? -0.620 -3.370 0.300 1.00 95.69 126 VAL A CA 1
ATOM 1027 C C . VAL A 1 126 ? 0.089 -4.561 -0.328 1.00 95.69 126 VAL A C 1
ATOM 1029 O O . VAL A 1 126 ? 0.920 -5.201 0.314 1.00 95.69 126 VAL A O 1
ATOM 1032 N N . LYS A 1 127 ? -0.281 -4.889 -1.564 1.00 94.94 127 LYS A N 1
ATOM 1033 C CA . LYS A 1 127 ? 0.278 -5.994 -2.346 1.00 94.94 127 LYS A CA 1
ATOM 1034 C C . LYS A 1 127 ? 0.562 -5.568 -3.776 1.00 94.94 127 LYS A C 1
ATOM 1036 O O . LYS A 1 127 ? 0.003 -4.585 -4.260 1.00 94.94 127 LYS A O 1
ATOM 1041 N N . GLY A 1 128 ? 1.363 -6.377 -4.450 1.00 94.25 128 GLY A N 1
ATOM 1042 C CA . GLY A 1 128 ? 1.653 -6.263 -5.867 1.00 94.25 128 GLY A CA 1
ATOM 1043 C C . GLY A 1 128 ? 3.144 -6.136 -6.139 1.00 94.25 128 GLY A C 1
ATOM 1044 O O . GLY A 1 128 ? 3.975 -6.290 -5.242 1.00 94.25 128 GLY A O 1
ATOM 1045 N N . GLU A 1 129 ? 3.446 -5.862 -7.397 1.00 93.25 129 GLU A N 1
ATOM 1046 C CA . GLU A 1 129 ? 4.779 -5.648 -7.941 1.00 93.25 129 GLU A CA 1
ATOM 1047 C C . GLU A 1 129 ? 4.759 -4.313 -8.683 1.00 93.25 129 GLU A C 1
ATOM 1049 O O . GLU A 1 129 ? 4.085 -4.158 -9.703 1.00 93.25 129 GLU A O 1
ATOM 1054 N N . PHE A 1 130 ? 5.456 -3.332 -8.123 1.00 92.81 130 PHE A N 1
ATOM 1055 C CA . PHE A 1 130 ? 5.472 -1.961 -8.614 1.00 92.81 130 PHE A CA 1
ATOM 1056 C C . PHE A 1 130 ? 6.818 -1.309 -8.319 1.00 92.81 130 PHE A C 1
ATOM 1058 O O . PHE A 1 130 ? 7.609 -1.806 -7.520 1.00 92.81 130 PHE A O 1
ATOM 1065 N N . GLU A 1 131 ? 7.080 -0.178 -8.962 1.00 92.00 131 GLU A N 1
ATOM 1066 C CA . GLU A 1 131 ? 8.290 0.602 -8.730 1.00 92.00 131 GLU A CA 1
ATOM 1067 C C . GLU A 1 131 ? 7.961 1.938 -8.057 1.00 92.00 131 GLU A C 1
ATOM 1069 O O . GLU A 1 131 ? 6.920 2.544 -8.311 1.00 92.00 131 GLU A O 1
ATOM 1074 N N . VAL A 1 132 ? 8.866 2.431 -7.215 1.00 91.38 132 VAL A N 1
ATOM 1075 C CA . VAL A 1 132 ? 8.841 3.802 -6.695 1.00 91.38 132 VAL A CA 1
ATOM 1076 C C . VAL A 1 132 ? 10.132 4.477 -7.129 1.00 91.38 132 VAL A C 1
ATOM 1078 O O . VAL A 1 132 ? 11.210 4.171 -6.623 1.00 91.38 132 VAL A O 1
ATOM 1081 N N . GLU A 1 133 ? 10.020 5.369 -8.116 1.00 86.62 133 GLU A N 1
ATOM 1082 C CA . GLU A 1 133 ? 11.154 6.127 -8.675 1.00 86.62 133 GLU A CA 1
ATOM 1083 C C . GLU A 1 133 ? 12.298 5.200 -9.133 1.00 86.62 133 GLU A C 1
ATOM 1085 O O . GLU A 1 133 ? 13.470 5.414 -8.841 1.00 86.62 133 GLU A O 1
ATOM 1090 N N . GLY A 1 134 ? 11.924 4.121 -9.833 1.00 86.06 134 GLY A N 1
ATOM 1091 C CA . GLY A 1 134 ? 12.842 3.110 -10.368 1.00 86.06 134 GLY A CA 1
ATOM 1092 C C . GLY A 1 134 ? 13.278 2.033 -9.370 1.00 86.06 134 GLY A C 1
ATOM 1093 O O . GLY A 1 134 ? 14.029 1.135 -9.745 1.00 86.06 134 GLY A O 1
ATOM 1094 N N . ASN A 1 135 ? 12.817 2.091 -8.116 1.00 87.56 135 ASN A N 1
ATOM 1095 C CA . ASN A 1 135 ? 13.117 1.085 -7.097 1.00 87.56 135 ASN A CA 1
ATOM 1096 C C . ASN A 1 1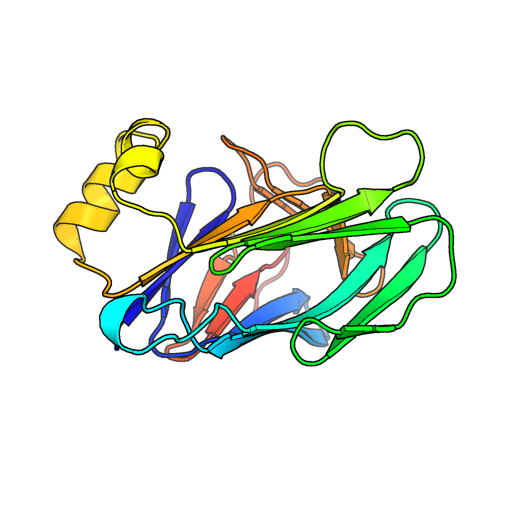35 ? 11.993 0.053 -7.009 1.00 87.56 135 ASN A C 1
ATOM 1098 O O . ASN A 1 135 ? 10.837 0.417 -6.805 1.00 87.56 135 ASN A O 1
ATOM 1102 N N . SER A 1 136 ? 12.327 -1.230 -7.140 1.00 90.19 136 SER A N 1
ATOM 1103 C CA . SER A 1 136 ? 11.352 -2.324 -7.172 1.00 90.19 136 SER A CA 1
ATOM 1104 C C . SER A 1 136 ? 10.809 -2.630 -5.777 1.00 90.19 136 SER A C 1
ATOM 1106 O O . SER A 1 136 ? 11.574 -2.814 -4.830 1.00 90.19 136 SER A O 1
ATOM 1108 N N . ILE A 1 137 ? 9.486 -2.725 -5.653 1.00 91.56 137 ILE A N 1
ATOM 1109 C CA . ILE A 1 137 ? 8.782 -3.163 -4.451 1.00 91.56 137 ILE A CA 1
ATOM 1110 C C . ILE A 1 137 ? 7.874 -4.328 -4.832 1.00 91.56 137 ILE A C 1
ATOM 1112 O O . ILE A 1 137 ? 6.968 -4.191 -5.655 1.00 91.56 137 ILE A O 1
ATOM 1116 N N . ILE A 1 138 ? 8.098 -5.476 -4.195 1.00 92.12 138 ILE A N 1
ATOM 1117 C CA . ILE A 1 138 ? 7.264 -6.667 -4.364 1.00 92.12 138 ILE A CA 1
ATOM 1118 C C . ILE A 1 138 ? 6.711 -7.039 -2.999 1.00 92.12 138 ILE A C 1
ATOM 1120 O O . ILE A 1 138 ? 7.469 -7.353 -2.081 1.00 92.12 138 ILE A O 1
ATOM 1124 N N . SER A 1 139 ? 5.390 -7.017 -2.852 1.00 92.06 139 SER A N 1
ATOM 1125 C CA . SER A 1 139 ? 4.728 -7.458 -1.630 1.00 92.06 139 SER A CA 1
ATOM 1126 C C . SER A 1 139 ? 3.617 -8.450 -1.928 1.00 92.06 139 SER A C 1
ATOM 1128 O O . SER A 1 139 ? 2.666 -8.151 -2.649 1.00 92.06 139 SER A O 1
ATOM 1130 N N . ASP A 1 140 ? 3.721 -9.635 -1.336 1.00 89.00 140 ASP A N 1
ATOM 1131 C CA . ASP A 1 140 ? 2.732 -10.696 -1.481 1.00 89.00 140 ASP A CA 1
ATOM 1132 C C . ASP A 1 140 ? 2.144 -11.105 -0.115 1.00 89.00 140 ASP A C 1
ATOM 1134 O O . ASP A 1 140 ? 2.038 -10.304 0.823 1.00 89.00 140 ASP A O 1
ATOM 1138 N N . ASN A 1 141 ? 1.656 -12.343 -0.006 1.00 84.44 141 ASN A N 1
ATOM 1139 C CA . ASN A 1 141 ? 1.105 -12.845 1.247 1.00 84.44 141 ASN A CA 1
ATOM 1140 C C . ASN A 1 141 ? 2.157 -13.104 2.332 1.00 84.44 141 ASN A C 1
ATOM 1142 O O . ASN A 1 141 ? 1.825 -13.051 3.519 1.00 84.44 141 ASN A O 1
ATOM 1146 N N . GLU A 1 142 ? 3.384 -13.396 1.923 1.00 82.00 142 GLU A N 1
ATOM 1147 C CA . GLU A 1 142 ? 4.442 -13.963 2.747 1.00 82.00 142 GLU A CA 1
ATOM 1148 C C . GLU A 1 142 ? 5.634 -13.018 2.894 1.00 82.00 142 GLU A C 1
ATOM 1150 O O . GLU A 1 142 ? 6.285 -12.988 3.936 1.00 82.00 142 GLU A O 1
ATOM 1155 N N . LYS A 1 143 ? 5.940 -12.244 1.855 1.00 85.38 143 LYS A N 1
ATOM 1156 C CA . LYS A 1 143 ? 7.212 -11.551 1.713 1.00 85.38 143 LYS A CA 1
ATOM 1157 C C . LYS A 1 143 ? 7.028 -10.116 1.248 1.00 85.38 143 LYS A C 1
ATOM 1159 O O . LYS A 1 143 ? 6.052 -9.744 0.595 1.00 85.38 143 LYS A O 1
ATOM 1164 N N . LEU A 1 144 ? 8.008 -9.316 1.634 1.00 89.06 144 LEU A N 1
ATOM 1165 C CA . LEU A 1 144 ? 8.253 -7.982 1.124 1.00 89.06 144 LEU A CA 1
ATOM 1166 C C . LEU A 1 144 ? 9.694 -7.972 0.616 1.00 89.06 144 LEU A C 1
ATOM 1168 O O . LEU A 1 144 ? 10.606 -8.282 1.381 1.00 89.06 144 LEU A O 1
ATOM 1172 N N . TYR A 1 145 ? 9.867 -7.609 -0.647 1.00 87.06 145 TYR A N 1
ATOM 1173 C CA . TYR A 1 145 ? 11.155 -7.356 -1.273 1.00 87.06 145 TYR A CA 1
ATOM 1174 C C . TYR A 1 145 ? 11.233 -5.885 -1.658 1.00 87.06 145 TYR A C 1
ATOM 1176 O O . TYR A 1 145 ? 10.280 -5.335 -2.214 1.00 87.06 145 TYR A O 1
ATOM 1184 N N . VAL A 1 146 ? 12.379 -5.269 -1.389 1.00 87.12 146 VAL A N 1
ATOM 1185 C CA . VAL A 1 146 ? 12.702 -3.910 -1.827 1.00 87.12 146 VAL A CA 1
ATOM 1186 C C . VAL A 1 146 ? 14.034 -3.990 -2.565 1.00 87.12 146 VAL A C 1
ATOM 1188 O O . VAL A 1 146 ? 15.018 -4.463 -2.005 1.00 87.12 146 VAL A O 1
ATOM 1191 N N . ASN A 1 147 ? 14.055 -3.600 -3.840 1.00 84.25 147 ASN A N 1
ATOM 1192 C CA . ASN A 1 147 ? 15.204 -3.709 -4.747 1.00 84.25 147 ASN A CA 1
ATOM 1193 C C . ASN A 1 147 ? 15.816 -5.119 -4.861 1.00 84.25 147 ASN A C 1
ATOM 1195 O O . ASN A 1 147 ? 17.017 -5.273 -5.063 1.00 84.25 147 ASN A O 1
ATOM 1199 N N . GLY A 1 148 ? 14.982 -6.160 -4.773 1.00 69.12 148 GLY A N 1
ATOM 1200 C CA . GLY A 1 148 ? 15.410 -7.556 -4.926 1.00 69.12 148 GLY A CA 1
ATOM 1201 C C . GLY A 1 148 ? 16.026 -8.187 -3.673 1.00 69.12 148 GLY A C 1
ATOM 1202 O O . GLY A 1 148 ? 16.276 -9.394 -3.671 1.00 69.12 148 GLY A O 1
ATOM 1203 N N . ASP A 1 149 ? 16.201 -7.426 -2.591 1.00 63.69 149 ASP A N 1
ATOM 1204 C CA . ASP A 1 149 ? 16.691 -7.957 -1.322 1.00 63.69 149 ASP A CA 1
ATOM 1205 C C . ASP A 1 149 ? 15.568 -8.665 -0.547 1.00 63.69 149 ASP A C 1
ATOM 1207 O O . ASP A 1 149 ? 14.434 -8.194 -0.448 1.00 63.69 149 ASP A O 1
ATOM 1211 N N . SER A 1 150 ? 15.884 -9.863 -0.035 1.00 50.09 150 SER A N 1
ATOM 1212 C CA . SER A 1 150 ? 14.918 -10.800 0.572 1.00 50.09 150 SER A CA 1
ATOM 1213 C C . SER A 1 150 ? 14.415 -10.417 1.964 1.00 50.09 150 SER A C 1
ATOM 1215 O O . SER A 1 150 ? 13.508 -11.063 2.498 1.00 50.09 150 SER A O 1
ATOM 1217 N N . ARG A 1 151 ? 15.008 -9.386 2.559 1.00 50.97 151 ARG A N 1
ATOM 1218 C CA . ARG A 1 151 ? 14.515 -8.721 3.755 1.00 50.97 151 ARG A CA 1
ATOM 1219 C C . ARG A 1 151 ? 14.501 -7.226 3.443 1.00 50.97 151 ARG A C 1
ATOM 1221 O O . ARG A 1 151 ? 15.312 -6.730 2.676 1.00 50.97 151 ARG A O 1
ATOM 1228 N N . ALA A 1 152 ? 13.507 -6.527 3.967 1.00 49.62 152 ALA A N 1
ATOM 1229 C CA . ALA A 1 152 ? 13.545 -5.081 4.084 1.00 49.62 152 ALA A CA 1
ATOM 1230 C C . ALA A 1 152 ? 13.806 -4.802 5.568 1.00 49.62 152 ALA A C 1
ATOM 1232 O O . ALA A 1 152 ? 12.877 -4.797 6.377 1.00 49.62 152 ALA A O 1
ATOM 1233 N N . ASN A 1 153 ? 15.073 -4.689 5.964 1.00 44.38 153 ASN A N 1
ATOM 1234 C CA . ASN A 1 153 ? 15.481 -4.486 7.357 1.00 44.38 153 ASN A CA 1
ATOM 1235 C C . ASN A 1 153 ? 15.145 -3.083 7.868 1.00 44.38 153 ASN A C 1
ATOM 1237 O O . ASN A 1 153 ? 15.113 -2.883 9.080 1.00 44.38 153 ASN A O 1
ATOM 1241 N N . GLY A 1 154 ? 14.876 -2.114 6.993 1.00 49.19 154 GLY A N 1
ATOM 1242 C CA . GLY A 1 154 ? 14.547 -0.755 7.414 1.00 49.19 154 GLY A CA 1
ATOM 1243 C C . GLY A 1 154 ? 13.112 -0.371 7.107 1.00 49.19 154 GLY A C 1
ATOM 1244 O O . GLY A 1 154 ? 12.852 0.743 6.662 1.00 49.19 154 GLY A O 1
ATOM 1245 N N . VAL A 1 155 ? 12.160 -1.264 7.409 1.00 54.94 155 VAL A N 1
ATOM 1246 C CA . VAL A 1 155 ? 10.813 -0.758 7.655 1.00 54.94 155 VAL A CA 1
ATOM 1247 C C . VAL A 1 155 ? 10.742 -0.129 9.040 1.00 54.94 155 VAL A C 1
ATOM 1249 O O . VAL A 1 155 ? 10.468 -0.805 10.033 1.00 54.94 155 VAL A O 1
ATOM 1252 N N . SER A 1 156 ? 11.054 1.164 9.116 1.00 60.06 156 SER A N 1
ATOM 1253 C CA . SER A 1 156 ? 10.952 1.935 10.351 1.00 60.06 156 SER A CA 1
ATOM 1254 C C . SER A 1 156 ? 9.575 2.591 10.447 1.00 60.06 156 SER A C 1
ATOM 1256 O O . SER A 1 156 ? 9.046 3.163 9.490 1.00 60.06 156 SER A O 1
ATOM 1258 N N . ASN A 1 157 ? 8.971 2.495 11.632 1.00 57.12 157 ASN A N 1
ATOM 1259 C CA . ASN A 1 157 ? 7.845 3.347 11.988 1.00 57.12 157 ASN A CA 1
ATOM 1260 C C . ASN A 1 157 ? 8.419 4.640 12.552 1.00 57.12 157 ASN A C 1
ATOM 1262 O O . ASN A 1 157 ? 8.799 4.705 13.723 1.00 57.12 157 ASN A O 1
ATOM 1266 N N . GLU A 1 158 ? 8.459 5.683 11.734 1.00 64.81 158 GLU A N 1
ATOM 1267 C CA . GLU A 1 158 ? 8.409 7.026 12.295 1.00 64.81 158 GLU A CA 1
ATOM 1268 C C . GLU A 1 158 ? 6.980 7.234 12.823 1.00 64.81 158 GLU A C 1
ATOM 1270 O O . GLU A 1 158 ? 6.019 6.697 12.270 1.00 64.81 158 GLU A O 1
ATOM 1275 N N . ARG A 1 159 ? 6.809 7.993 13.914 1.00 67.56 159 ARG A N 1
ATOM 1276 C CA . ARG A 1 159 ? 5.517 8.144 14.628 1.00 67.56 159 ARG A CA 1
ATOM 1277 C C . ARG A 1 159 ? 4.309 8.405 13.707 1.00 67.56 159 ARG A C 1
ATOM 1279 O O . ARG A 1 159 ? 3.186 8.066 14.074 1.00 67.56 159 ARG A O 1
ATOM 1286 N N . GLU A 1 160 ? 4.547 8.994 12.535 1.00 82.56 160 GLU A N 1
ATOM 1287 C CA . GLU A 1 160 ? 3.543 9.468 11.583 1.00 82.56 160 GLU A CA 1
ATOM 1288 C C . GLU A 1 160 ? 3.609 8.807 10.191 1.00 82.56 160 GLU A C 1
ATOM 1290 O O . GLU A 1 160 ? 2.823 9.165 9.318 1.00 82.56 160 GLU A O 1
ATOM 1295 N N . ARG A 1 161 ? 4.514 7.851 9.935 1.00 85.88 161 ARG A N 1
ATOM 1296 C CA . ARG A 1 161 ? 4.632 7.210 8.609 1.00 85.88 161 ARG A CA 1
ATOM 1297 C C . ARG A 1 161 ? 5.288 5.833 8.674 1.00 85.88 161 ARG A C 1
ATOM 1299 O O . ARG A 1 161 ? 6.088 5.568 9.566 1.00 85.88 161 ARG A O 1
ATOM 1306 N N . VAL A 1 162 ? 4.961 4.982 7.707 1.00 88.62 162 VAL A N 1
ATOM 1307 C CA . VAL A 1 162 ? 5.691 3.731 7.458 1.00 88.62 162 VAL A CA 1
ATOM 1308 C C . VAL A 1 162 ? 6.744 4.016 6.400 1.00 88.62 162 VAL A C 1
ATOM 1310 O O . VAL A 1 162 ? 6.397 4.480 5.318 1.00 88.62 162 VAL A O 1
ATOM 1313 N N . ILE A 1 163 ? 8.015 3.765 6.693 1.00 88.81 163 ILE A N 1
ATOM 1314 C CA . ILE A 1 163 ? 9.108 3.972 5.736 1.00 88.81 163 ILE A CA 1
ATOM 1315 C C . ILE A 1 163 ? 9.574 2.618 5.244 1.00 88.81 163 ILE A C 1
ATOM 1317 O O . ILE A 1 163 ? 9.911 1.803 6.076 1.00 88.81 163 ILE A O 1
ATOM 1321 N N . LEU A 1 164 ? 9.617 2.370 3.939 1.00 87.75 164 LEU A N 1
ATOM 1322 C CA . LEU A 1 164 ? 10.212 1.181 3.333 1.00 87.75 164 LEU A CA 1
ATOM 1323 C C . LEU A 1 164 ? 11.623 1.516 2.846 1.00 87.75 164 LEU A C 1
ATOM 1325 O O . LEU A 1 164 ? 11.773 2.447 2.053 1.00 87.75 164 LEU A O 1
ATOM 1329 N N . THR A 1 165 ? 12.636 0.756 3.271 1.00 83.00 165 THR A N 1
ATOM 1330 C CA . THR A 1 165 ? 14.014 0.910 2.772 1.00 83.00 165 THR A CA 1
ATOM 1331 C C . THR A 1 165 ? 14.631 -0.419 2.339 1.00 83.00 165 THR A C 1
ATOM 1333 O O . THR A 1 165 ? 14.260 -1.474 2.869 1.00 83.00 165 THR A O 1
ATOM 1336 N N . PRO A 1 166 ? 15.621 -0.381 1.428 1.00 76.19 166 PRO A N 1
ATOM 1337 C CA . PRO A 1 166 ? 16.482 -1.525 1.139 1.00 76.19 166 PRO A CA 1
ATOM 1338 C C . PRO A 1 166 ? 17.303 -1.972 2.362 1.00 76.19 166 PRO A C 1
ATOM 1340 O O . PRO A 1 166 ? 17.527 -1.196 3.295 1.00 76.19 166 PRO A O 1
ATOM 1343 N N . ASP A 1 167 ? 17.810 -3.208 2.326 1.00 64.50 167 ASP A N 1
ATOM 1344 C CA . ASP A 1 167 ? 18.549 -3.856 3.426 1.00 64.50 167 ASP A CA 1
ATOM 1345 C C . ASP A 1 167 ? 19.888 -3.183 3.792 1.00 64.50 167 ASP A C 1
ATOM 1347 O O . ASP A 1 167 ? 20.408 -3.411 4.884 1.00 64.50 167 ASP A O 1
ATOM 1351 N N . ASN A 1 168 ? 20.434 -2.341 2.907 1.00 56.44 168 ASN A N 1
ATOM 1352 C CA . ASN A 1 168 ? 21.770 -1.741 3.034 1.00 56.44 168 ASN A CA 1
ATOM 1353 C C . ASN A 1 168 ? 21.768 -0.224 3.302 1.00 56.44 168 ASN A C 1
ATOM 1355 O O . ASN A 1 168 ? 22.828 0.396 3.274 1.00 56.44 168 ASN A O 1
ATOM 1359 N N . VAL A 1 169 ? 20.599 0.371 3.550 1.00 53.34 169 VAL A N 1
ATOM 1360 C CA . VAL A 1 169 ? 20.430 1.818 3.757 1.00 53.34 169 VAL A CA 1
ATOM 1361 C C . VAL A 1 169 ? 20.170 2.104 5.234 1.00 53.34 169 VAL A C 1
ATOM 1363 O O . VAL A 1 169 ? 19.248 1.547 5.835 1.00 53.34 169 VAL A O 1
ATOM 1366 N N . HIS A 1 170 ? 20.939 3.022 5.821 1.00 51.81 170 HIS A N 1
ATOM 1367 C CA . HIS A 1 170 ? 20.685 3.523 7.172 1.00 51.81 170 HIS A CA 1
ATOM 1368 C C . HIS A 1 170 ? 19.933 4.852 7.104 1.00 51.81 170 HIS A C 1
ATOM 1370 O O . HIS A 1 170 ? 20.530 5.914 6.952 1.00 51.81 170 HIS A O 1
ATOM 1376 N N . VAL A 1 171 ? 18.610 4.813 7.281 1.00 51.19 171 VAL A N 1
ATOM 1377 C CA . VAL A 1 171 ? 17.828 6.046 7.420 1.00 51.19 171 VAL A CA 1
ATOM 1378 C C . VAL A 1 171 ? 18.017 6.598 8.827 1.00 51.19 171 VAL A C 1
ATOM 1380 O O . VAL A 1 171 ? 17.561 6.011 9.809 1.00 51.19 171 VAL A O 1
ATOM 1383 N N . HIS A 1 172 ? 18.686 7.743 8.930 1.00 43.47 172 HIS A N 1
ATOM 1384 C CA . HIS A 1 172 ? 18.683 8.528 10.157 1.00 43.47 172 HIS A CA 1
ATOM 1385 C C . HIS A 1 172 ? 17.276 9.114 10.372 1.00 43.47 172 HIS A C 1
ATOM 1387 O O . HIS A 1 172 ? 16.747 9.815 9.503 1.00 43.47 172 HIS A O 1
ATOM 1393 N N . ALA A 1 173 ? 16.666 8.751 11.502 1.00 46.00 173 ALA A N 1
ATOM 1394 C CA . ALA A 1 173 ? 15.403 9.303 11.989 1.00 46.00 173 ALA A CA 1
ATOM 1395 C C . ALA A 1 173 ? 15.586 10.723 12.543 1.00 46.00 173 ALA A C 1
ATOM 1397 O O . ALA A 1 173 ? 16.664 10.989 13.128 1.00 46.00 173 ALA A O 1
#

Organism: NCBI:txid1295612